Protein AF-A0A535XJJ3-F1 (afdb_monomer_lite)

Structure (mmCIF, N/CA/C/O backbone):
data_AF-A0A535XJJ3-F1
#
_entry.id   AF-A0A535XJJ3-F1
#
loop_
_atom_site.group_PDB
_atom_site.id
_atom_site.type_symbol
_atom_site.label_atom_id
_atom_site.label_alt_id
_atom_site.label_comp_id
_atom_site.label_asym_id
_atom_site.label_entity_id
_atom_site.label_seq_id
_atom_site.pdbx_PDB_ins_code
_atom_site.Cartn_x
_atom_site.Cartn_y
_atom_site.Cartn_z
_atom_site.occupancy
_atom_site.B_iso_or_equiv
_atom_site.auth_seq_id
_atom_site.auth_comp_id
_atom_site.auth_asym_id
_atom_site.auth_atom_id
_atom_site.pdbx_PDB_model_num
ATOM 1 N N . TYR A 1 1 ? -9.448 -7.771 -13.135 1.00 84.19 1 TYR A N 1
ATOM 2 C CA . TYR A 1 1 ? -9.835 -9.145 -12.766 1.00 84.19 1 TYR A CA 1
ATOM 3 C C . TYR A 1 1 ? -9.270 -9.622 -11.436 1.00 84.19 1 TYR A C 1
ATOM 5 O O . TYR A 1 1 ? -10.072 -10.105 -10.660 1.00 84.19 1 TYR A O 1
ATOM 13 N N . VAL A 1 2 ? -7.974 -9.469 -11.110 1.00 97.00 2 VAL A N 1
ATOM 14 C CA . VAL A 1 2 ? -7.403 -10.027 -9.854 1.00 97.00 2 VAL A CA 1
ATOM 15 C C . VAL A 1 2 ? -8.181 -9.621 -8.592 1.00 97.00 2 VAL A C 1
ATOM 17 O O . VAL A 1 2 ? -8.647 -10.495 -7.873 1.00 97.00 2 VAL A O 1
ATOM 20 N N . MET A 1 3 ? -8.403 -8.322 -8.353 1.00 97.81 3 MET A N 1
ATOM 21 C CA . MET A 1 3 ? -9.130 -7.864 -7.153 1.00 97.81 3 MET A CA 1
ATOM 22 C C . MET A 1 3 ? -10.574 -8.387 -7.084 1.00 97.81 3 MET A C 1
ATOM 24 O O . MET A 1 3 ? -11.018 -8.831 -6.032 1.00 97.81 3 MET A O 1
ATOM 28 N N . GLN A 1 4 ? -11.286 -8.399 -8.214 1.00 97.00 4 GLN A N 1
ATOM 29 C CA . GLN A 1 4 ? -12.651 -8.934 -8.297 1.00 97.00 4 GLN A CA 1
ATOM 30 C C . GLN A 1 4 ? -12.685 -10.454 -8.078 1.00 97.00 4 GLN A C 1
ATOM 32 O O . GLN A 1 4 ? -13.566 -10.951 -7.387 1.00 97.00 4 GLN A O 1
ATOM 37 N N . ALA A 1 5 ? -11.708 -11.194 -8.613 1.00 98.06 5 ALA A N 1
ATOM 38 C CA . ALA A 1 5 ? -11.582 -12.638 -8.415 1.00 98.06 5 ALA A CA 1
ATOM 39 C C . ALA A 1 5 ? -11.273 -13.004 -6.952 1.00 98.06 5 ALA A C 1
ATOM 41 O O . ALA A 1 5 ? -11.674 -14.067 -6.493 1.00 98.06 5 ALA A O 1
ATOM 42 N N . LEU A 1 6 ? -10.610 -12.107 -6.210 1.00 97.62 6 LEU A N 1
ATOM 43 C CA . LEU A 1 6 ? -10.406 -12.214 -4.760 1.00 97.62 6 LEU A CA 1
ATOM 44 C C . LEU A 1 6 ? -11.645 -11.803 -3.935 1.00 97.62 6 LEU A C 1
ATOM 46 O O . LEU A 1 6 ? -11.588 -11.826 -2.709 1.00 97.62 6 LEU A O 1
ATOM 50 N N . GLY A 1 7 ? -12.757 -11.428 -4.578 1.00 98.12 7 GLY A N 1
ATOM 51 C CA . GLY A 1 7 ? -14.012 -11.064 -3.914 1.00 98.12 7 GLY A CA 1
ATOM 52 C C . GLY A 1 7 ? -14.113 -9.601 -3.474 1.00 98.12 7 GLY A C 1
ATOM 53 O O . GLY A 1 7 ? -15.043 -9.249 -2.750 1.00 98.12 7 GLY A O 1
ATOM 54 N N . ALA A 1 8 ? -13.191 -8.727 -3.895 1.00 9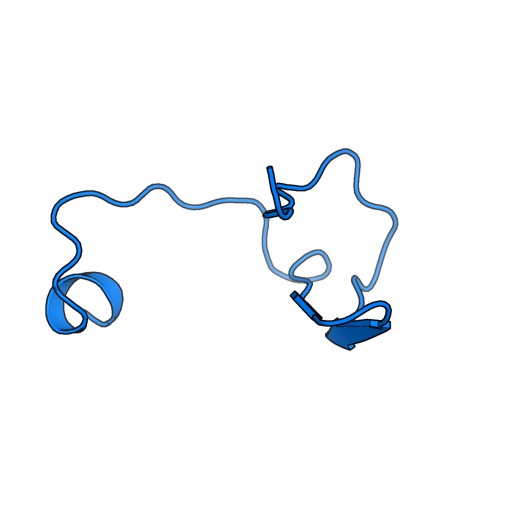7.81 8 ALA A N 1
ATOM 55 C CA . ALA A 1 8 ? -13.299 -7.301 -3.601 1.00 97.81 8 ALA A CA 1
ATOM 56 C C . ALA A 1 8 ? -14.448 -6.666 -4.406 1.00 97.81 8 ALA A C 1
ATOM 58 O O . ALA A 1 8 ? -14.493 -6.790 -5.633 1.00 97.81 8 ALA A O 1
ATOM 59 N N . ARG A 1 9 ? -15.352 -5.956 -3.715 1.00 97.69 9 ARG A N 1
ATOM 60 C CA . ARG A 1 9 ? -16.429 -5.166 -4.340 1.00 97.69 9 ARG A CA 1
ATOM 61 C C . ARG A 1 9 ? -15.889 -3.873 -4.948 1.00 97.69 9 ARG A C 1
ATOM 63 O O . ARG A 1 9 ? -16.147 -3.591 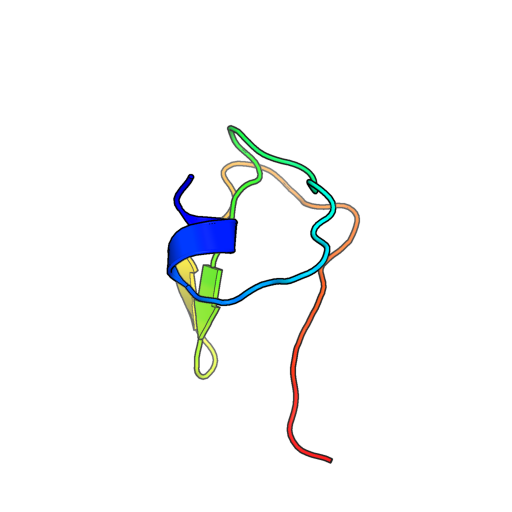-6.112 1.00 97.69 9 ARG A O 1
ATOM 70 N N . ASP A 1 10 ? -15.109 -3.142 -4.158 1.00 97.38 10 ASP A N 1
ATOM 71 C CA . ASP A 1 10 ? -14.538 -1.843 -4.501 1.00 97.38 10 ASP A CA 1
ATOM 72 C C . ASP A 1 10 ? -13.026 -1.860 -4.237 1.00 97.38 10 ASP A C 1
ATOM 74 O O . ASP A 1 10 ? -12.547 -2.546 -3.329 1.00 97.38 10 ASP A O 1
ATOM 78 N N . ALA A 1 11 ? -12.261 -1.118 -5.036 1.00 96.25 11 ALA A N 1
ATOM 79 C CA . ALA A 1 11 ? -10.817 -0.975 -4.874 1.00 96.25 11 ALA A CA 1
ATOM 80 C C . ALA A 1 11 ? -10.347 0.378 -5.424 1.00 96.25 11 ALA A C 1
ATOM 82 O O . ALA A 1 11 ? -10.885 0.871 -6.415 1.00 96.25 11 ALA A O 1
ATOM 83 N N . LEU A 1 12 ? -9.314 0.950 -4.803 1.00 96.75 12 LEU A N 1
ATOM 84 C CA . LEU A 1 12 ? -8.650 2.175 -5.246 1.00 96.75 12 LEU A CA 1
ATOM 85 C C . LEU A 1 12 ? -7.145 1.916 -5.360 1.00 96.75 12 LEU A C 1
ATOM 87 O O . LEU A 1 12 ? -6.546 1.325 -4.463 1.00 96.75 12 LEU A O 1
ATOM 91 N N . ASN A 1 13 ? -6.538 2.368 -6.456 1.00 95.12 13 ASN A N 1
ATOM 92 C CA . ASN A 1 13 ? -5.094 2.265 -6.640 1.00 95.12 13 ASN A CA 1
ATOM 93 C C . ASN A 1 13 ? -4.347 3.275 -5.757 1.00 95.12 13 ASN A C 1
ATOM 95 O O . ASN A 1 13 ? -4.817 4.390 -5.538 1.00 95.12 13 ASN A O 1
ATOM 99 N N . LEU A 1 14 ? -3.154 2.883 -5.311 1.00 95.31 14 LEU A N 1
ATOM 100 C CA . LEU A 1 14 ? -2.200 3.732 -4.595 1.00 95.31 14 LEU A CA 1
ATOM 101 C C . LEU A 1 14 ? -0.936 3.942 -5.442 1.00 95.31 14 LEU A C 1
ATOM 103 O O . LEU A 1 14 ? -0.878 3.515 -6.598 1.00 95.31 14 LEU A O 1
ATOM 107 N N . ASP A 1 15 ? 0.067 4.606 -4.861 1.00 93.94 15 ASP A N 1
ATOM 108 C CA . ASP A 1 15 ? 1.376 4.786 -5.491 1.00 93.94 15 ASP A CA 1
ATOM 109 C C . ASP A 1 15 ? 2.030 3.434 -5.842 1.00 93.94 15 ASP A C 1
ATOM 111 O O . ASP A 1 15 ? 1.818 2.418 -5.174 1.00 93.94 15 ASP A O 1
ATOM 115 N N . GLY A 1 16 ? 2.814 3.419 -6.917 1.00 93.12 16 GLY A N 1
ATOM 116 C CA . GLY A 1 16 ? 3.355 2.202 -7.511 1.00 93.12 16 GLY A CA 1
ATOM 117 C C . GLY A 1 16 ? 4.705 2.404 -8.194 1.00 93.12 16 GLY A C 1
ATOM 118 O O . GLY A 1 16 ? 5.404 3.396 -8.005 1.00 93.12 16 GLY A O 1
ATOM 119 N N . GLY A 1 17 ? 5.120 1.427 -9.001 1.00 93.00 17 GLY A N 1
ATOM 120 C CA . GLY A 1 17 ? 6.461 1.431 -9.591 1.00 93.00 17 GLY A CA 1
ATOM 121 C C . GLY A 1 17 ? 7.539 1.355 -8.506 1.00 93.00 17 GLY A C 1
ATOM 122 O O . GLY A 1 17 ? 7.451 0.524 -7.607 1.00 93.00 17 GLY A O 1
ATOM 123 N N . GLY A 1 18 ? 8.544 2.234 -8.566 1.00 92.81 18 GLY A N 1
ATOM 124 C CA . GLY A 1 18 ? 9.678 2.239 -7.628 1.00 92.81 18 GLY A CA 1
ATOM 125 C C . GLY A 1 18 ? 9.331 2.510 -6.156 1.00 92.81 18 GLY A C 1
ATOM 126 O O . GLY A 1 18 ? 10.228 2.500 -5.320 1.00 92.81 18 GLY A O 1
ATOM 127 N N . THR A 1 19 ? 8.069 2.770 -5.825 1.00 93.88 19 THR A N 1
ATOM 128 C CA . THR A 1 19 ? 7.580 2.988 -4.454 1.00 93.88 19 THR A CA 1
ATOM 129 C C . THR A 1 19 ? 6.636 1.911 -3.955 1.00 93.88 19 THR A C 1
ATOM 131 O O . THR A 1 19 ? 6.254 1.941 -2.787 1.00 93.88 19 THR A O 1
ATOM 134 N N . ALA A 1 20 ? 6.311 0.920 -4.789 1.00 95.94 20 ALA A N 1
ATOM 135 C CA . ALA A 1 20 ? 5.589 -0.252 -4.328 1.00 95.94 20 ALA A CA 1
ATOM 136 C C . ALA A 1 20 ? 6.443 -1.002 -3.293 1.00 95.94 20 ALA A C 1
ATOM 138 O O . ALA A 1 20 ? 7.566 -1.419 -3.579 1.00 95.94 20 ALA A O 1
ATOM 139 N N . ALA A 1 21 ? 5.905 -1.166 -2.087 1.00 96.81 21 ALA A N 1
ATOM 140 C CA . ALA A 1 21 ? 6.590 -1.803 -0.972 1.00 96.81 21 ALA A CA 1
ATOM 141 C C . ALA A 1 21 ? 5.640 -2.704 -0.180 1.00 96.81 21 ALA A C 1
ATOM 143 O O . ALA A 1 21 ? 4.429 -2.494 -0.143 1.00 96.81 21 ALA A O 1
ATOM 144 N N . MET A 1 22 ? 6.213 -3.707 0.481 1.00 97.31 22 MET A N 1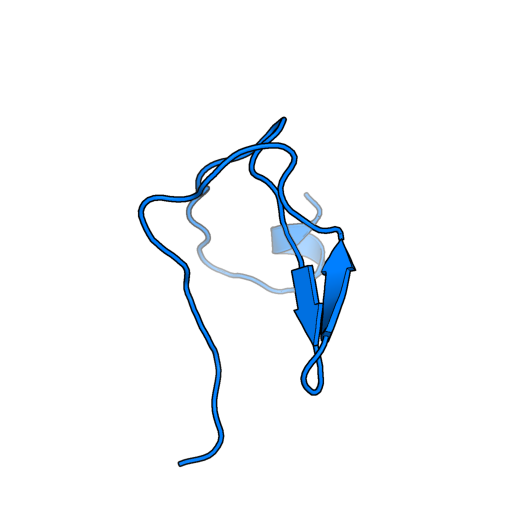
ATOM 145 C CA . MET A 1 22 ? 5.516 -4.661 1.332 1.00 97.31 22 MET A CA 1
ATOM 146 C C . MET A 1 22 ? 6.301 -4.869 2.627 1.00 97.31 22 MET A C 1
ATOM 148 O O . MET A 1 22 ? 7.465 -5.274 2.602 1.00 97.31 22 MET A O 1
ATOM 152 N N . TYR A 1 23 ? 5.642 -4.647 3.761 1.00 96.31 23 TYR A N 1
ATOM 153 C CA . TYR A 1 23 ? 6.210 -4.811 5.096 1.00 96.31 23 TYR A CA 1
ATOM 154 C C . TYR A 1 23 ? 5.350 -5.776 5.911 1.00 96.31 23 TYR A C 1
ATOM 156 O O . TYR A 1 23 ? 4.145 -5.574 6.045 1.00 96.31 23 TYR A O 1
ATOM 164 N N . ILE A 1 24 ? 5.958 -6.838 6.441 1.00 97.12 24 ILE A N 1
ATOM 165 C CA . ILE A 1 24 ? 5.266 -7.852 7.244 1.00 97.12 24 ILE A CA 1
ATOM 166 C C . ILE A 1 24 ? 6.139 -8.226 8.439 1.00 97.12 24 ILE A C 1
ATOM 168 O O . ILE A 1 24 ? 7.315 -8.565 8.282 1.00 97.12 24 ILE A O 1
ATOM 172 N N . GLY A 1 25 ? 5.538 -8.227 9.632 1.00 94.50 25 GLY A N 1
ATOM 173 C CA . GLY A 1 25 ? 6.150 -8.797 10.834 1.00 94.50 25 GLY A CA 1
ATOM 174 C C . GLY A 1 25 ? 7.466 -8.129 11.227 1.00 94.50 25 GLY A C 1
ATOM 175 O O . GLY A 1 25 ? 8.425 -8.821 11.548 1.00 94.50 25 GLY A O 1
ATOM 176 N N . GLY A 1 26 ? 7.543 -6.800 11.144 1.00 94.25 26 GLY A N 1
ATOM 177 C CA . GLY A 1 26 ? 8.735 -6.064 11.568 1.00 94.25 26 GLY A CA 1
ATOM 178 C C . GLY A 1 26 ? 9.789 -5.841 10.473 1.00 94.25 26 GLY A C 1
ATOM 179 O O . GLY A 1 26 ? 10.803 -5.200 10.735 1.00 94.25 26 GLY A O 1
ATOM 180 N N . SER A 1 27 ? 9.578 -6.336 9.246 1.00 96.19 27 SER A N 1
ATOM 181 C CA . SER A 1 27 ? 10.585 -6.266 8.175 1.00 96.19 27 SER A CA 1
ATOM 182 C C . SER A 1 27 ? 9.986 -6.047 6.787 1.00 96.19 27 SER A C 1
ATOM 184 O O . SER A 1 27 ? 8.866 -6.481 6.499 1.00 96.19 27 SER A O 1
ATOM 186 N N . TYR A 1 28 ? 10.760 -5.420 5.897 1.00 96.12 28 TYR A N 1
ATOM 187 C CA . TYR A 1 28 ? 10.421 -5.357 4.479 1.00 96.12 28 TYR A CA 1
ATOM 188 C C . TYR A 1 28 ? 10.529 -6.745 3.849 1.00 96.12 28 TYR A C 1
ATOM 190 O O . TYR A 1 28 ? 11.541 -7.430 3.981 1.00 96.12 28 TYR A O 1
ATOM 198 N N . LYS A 1 29 ? 9.474 -7.144 3.142 1.00 97.12 29 LYS A N 1
ATOM 199 C CA . LYS A 1 29 ? 9.504 -8.253 2.180 1.00 97.12 29 LYS A CA 1
ATOM 200 C C . LYS A 1 29 ? 9.809 -7.734 0.783 1.00 97.12 29 LYS A C 1
ATOM 202 O O . LYS A 1 29 ? 10.531 -8.378 0.035 1.00 97.12 29 LYS A O 1
ATOM 207 N N . VAL A 1 30 ? 9.323 -6.529 0.489 1.00 96.25 30 VAL A N 1
ATOM 208 C CA . VAL A 1 30 ? 9.716 -5.718 -0.661 1.00 96.25 30 VAL A CA 1
ATOM 209 C C . VAL A 1 30 ? 9.920 -4.298 -0.145 1.00 96.25 30 VAL A C 1
ATOM 211 O O . VAL A 1 30 ? 8.992 -3.700 0.394 1.00 96.25 30 VAL A O 1
ATOM 214 N N . GLY A 1 31 ? 11.141 -3.779 -0.226 1.00 93.94 31 GLY A N 1
ATOM 215 C CA . GLY A 1 31 ? 11.432 -2.399 0.165 1.00 93.94 31 GLY A CA 1
ATOM 216 C C . GLY A 1 31 ? 11.083 -1.420 -0.958 1.00 93.94 31 GLY A C 1
ATOM 217 O O . GLY A 1 31 ? 11.137 -1.810 -2.127 1.00 93.94 31 GLY A O 1
ATOM 218 N N . PRO A 1 32 ? 10.758 -0.157 -0.643 1.00 95.38 32 PRO A N 1
ATOM 219 C CA . PRO A 1 32 ? 10.631 0.854 -1.677 1.00 95.38 32 PRO A CA 1
ATOM 220 C C . PRO A 1 32 ? 12.020 1.196 -2.237 1.00 95.38 32 PRO A C 1
ATOM 222 O O . PRO A 1 32 ? 13.010 1.235 -1.509 1.00 95.38 32 PRO A O 1
ATOM 225 N N . GLY A 1 33 ? 12.098 1.485 -3.534 1.00 93.62 33 GLY A N 1
ATOM 226 C CA . GLY A 1 33 ? 13.328 1.930 -4.197 1.00 93.62 33 GLY A CA 1
ATOM 227 C C . GLY A 1 33 ? 13.672 3.405 -3.951 1.00 93.62 33 GLY A C 1
ATOM 228 O O . GLY A 1 33 ? 14.728 3.865 -4.377 1.00 93.62 33 GLY A O 1
ATOM 229 N N . ARG A 1 34 ? 12.788 4.160 -3.287 1.00 93.62 34 ARG A N 1
ATOM 230 C CA . ARG A 1 34 ? 12.986 5.556 -2.863 1.00 93.62 34 ARG A CA 1
ATOM 231 C C . ARG A 1 34 ? 12.200 5.849 -1.581 1.00 93.62 34 ARG A C 1
ATOM 233 O O . ARG A 1 34 ? 11.367 5.047 -1.170 1.00 93.62 34 ARG A O 1
ATOM 240 N N . LEU A 1 35 ? 12.441 7.004 -0.961 1.00 92.75 35 LEU A N 1
ATOM 241 C CA . LEU A 1 35 ? 11.686 7.429 0.221 1.00 92.75 35 LEU A CA 1
ATOM 242 C C . LEU A 1 35 ? 10.199 7.632 -0.113 1.00 92.75 35 LEU A C 1
ATOM 244 O O . LEU A 1 35 ? 9.862 8.190 -1.158 1.00 92.75 35 LEU A O 1
ATOM 248 N N . LEU A 1 36 ? 9.329 7.174 0.790 1.00 93.25 36 LEU A N 1
ATOM 249 C CA . LEU A 1 36 ? 7.874 7.287 0.675 1.00 93.25 36 LEU A CA 1
ATOM 250 C C . LEU A 1 36 ? 7.354 8.442 1.536 1.00 93.25 36 LEU A C 1
ATOM 252 O O . LEU A 1 36 ? 7.809 8.585 2.672 1.00 93.25 36 LEU A O 1
ATOM 256 N N . PRO A 1 37 ? 6.375 9.228 1.054 1.00 93.88 37 PRO A N 1
ATOM 257 C CA . PRO A 1 37 ? 5.755 10.276 1.859 1.00 93.88 37 PRO A CA 1
ATOM 258 C C . PRO A 1 37 ? 4.733 9.725 2.865 1.00 93.88 37 PRO A C 1
ATOM 260 O O . PRO A 1 37 ? 4.515 10.332 3.909 1.00 93.88 37 PRO A O 1
ATOM 263 N N . ASN A 1 38 ? 4.083 8.598 2.558 1.00 95.88 38 ASN A N 1
ATOM 264 C CA . ASN A 1 38 ? 3.090 7.957 3.418 1.00 95.88 38 ASN A CA 1
ATOM 265 C C . ASN A 1 38 ? 3.019 6.438 3.177 1.00 95.88 38 ASN A C 1
ATOM 267 O O . ASN A 1 38 ? 3.571 5.915 2.209 1.00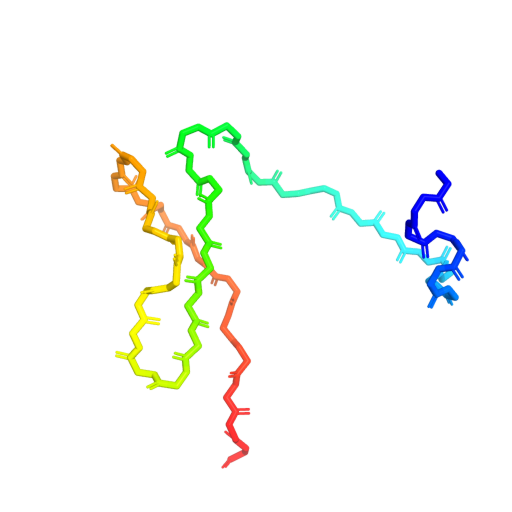 95.88 38 ASN A O 1
ATOM 271 N N . ALA A 1 39 ? 2.347 5.737 4.091 1.00 95.75 39 ALA A N 1
ATOM 272 C CA . ALA A 1 39 ? 2.048 4.314 3.991 1.00 95.75 39 ALA A CA 1
ATOM 273 C C . ALA A 1 39 ? 0.741 3.994 4.731 1.00 95.75 39 ALA A C 1
ATOM 275 O O . ALA A 1 39 ? 0.395 4.662 5.707 1.00 95.75 39 ALA A O 1
ATOM 276 N N . ILE A 1 40 ? 0.043 2.944 4.294 1.00 96.31 40 ILE A N 1
ATOM 277 C CA . ILE A 1 40 ? -1.047 2.332 5.061 1.00 96.31 40 ILE A CA 1
ATOM 278 C C . ILE A 1 40 ? -0.454 1.164 5.845 1.00 96.31 40 ILE A C 1
ATOM 280 O O . ILE A 1 40 ? 0.128 0.253 5.257 1.00 96.31 40 ILE A O 1
ATOM 284 N N . VAL A 1 41 ? -0.602 1.189 7.170 1.00 95.25 41 VAL A N 1
ATOM 285 C CA . VAL A 1 41 ? -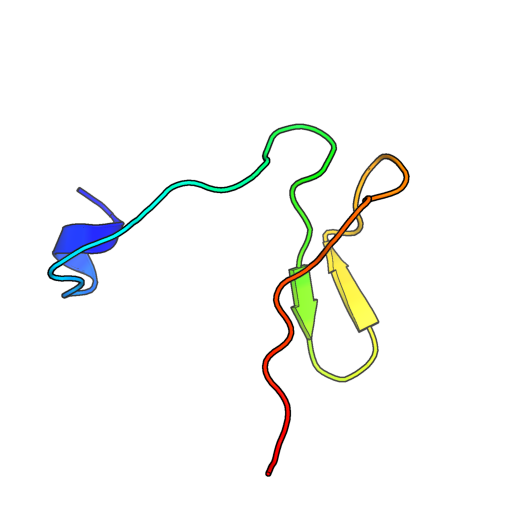0.095 0.144 8.066 1.00 95.25 41 VAL A CA 1
ATOM 286 C C . VAL A 1 41 ? -1.268 -0.488 8.802 1.00 95.25 41 VAL A C 1
ATOM 288 O O . VAL A 1 41 ? -2.074 0.212 9.407 1.00 95.25 41 VAL A O 1
ATOM 291 N N . LEU A 1 42 ? -1.350 -1.817 8.762 1.00 96.75 42 LEU A N 1
ATOM 292 C CA . LEU A 1 42 ? -2.304 -2.586 9.557 1.00 96.75 42 LEU A CA 1
ATOM 293 C C . LEU A 1 42 ? -1.601 -3.073 10.825 1.00 96.75 42 LEU A C 1
ATOM 295 O O . LEU A 1 42 ? -0.620 -3.815 10.747 1.00 96.75 42 LEU A O 1
AT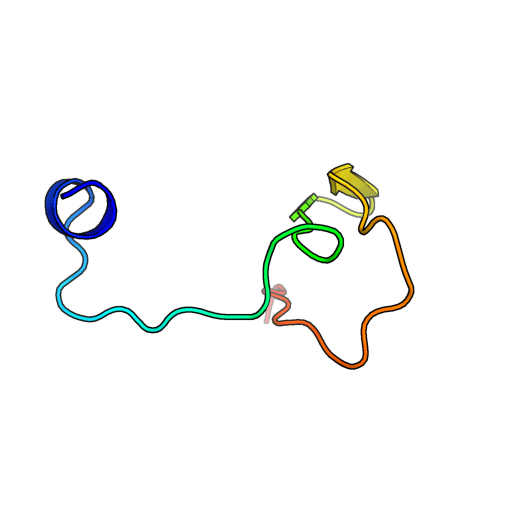OM 299 N N . THR A 1 43 ? -2.093 -2.655 11.989 1.00 94.25 43 THR A N 1
ATOM 300 C CA . THR A 1 43 ? -1.550 -3.038 13.298 1.00 94.25 43 THR A CA 1
ATOM 301 C C . THR A 1 43 ? -2.575 -3.831 14.098 1.00 94.25 43 THR A C 1
ATOM 303 O O . THR A 1 43 ? -3.758 -3.873 13.759 1.00 94.25 43 THR A O 1
ATOM 306 N N . LYS A 1 44 ? -2.120 -4.475 15.179 1.00 91.00 44 LYS A N 1
ATOM 307 C CA . LYS A 1 44 ? -3.048 -4.956 16.207 1.00 91.00 44 LYS A CA 1
ATOM 308 C C . LYS A 1 44 ? -3.748 -3.742 16.850 1.00 91.00 44 LYS A C 1
ATOM 310 O O . LYS A 1 44 ? -3.147 -2.661 16.828 1.00 91.00 44 LYS A O 1
ATOM 315 N N . PRO A 1 45 ? -4.978 -3.914 17.367 1.00 84.31 45 PRO A N 1
ATOM 316 C CA . PRO A 1 45 ? -5.605 -2.924 18.236 1.00 84.31 45 PRO A CA 1
ATOM 317 C C . PRO A 1 45 ? -4.712 -2.552 19.422 1.00 84.31 45 PRO A C 1
ATOM 319 O O . PRO A 1 45 ? -3.942 -3.436 19.874 1.00 84.31 45 PRO A O 1
#

Sequence (45 aa):
YVMQALGARDALNLDGGGTAAMYIGGSYKVGPGRLLPNAIVLTKP

Foldseek 3Di:
DVCVVVVDPDDDDDDDDQQDWDDDDHGTPGHRNDDDPDDDDDDDD

Secondary structure (DSSP, 8-state):
-HHHHTT-S-------GGG--EEETTEEEE--SS--S--------

Radius of gyration: 12.78 Å; chains: 1; bounding box: 30×23×31 Å

pLDDT: mean 95.04, std 2.89, range [84.19, 98.12]